Protein AF-A0A843J8D6-F1 (afdb_monomer_lite)

Sequence (89 aa):
MVAKLKNYGKPVLAITGTKDLSADYKELDSLQVLPNVECYAPEGVNHILREVDDENSILKVRKQYARLSKNPIHKGTEEKMHEWLSQFN

Foldseek 3Di:
DQVVVLVVPAAEEAEAECLAPPDHLCVVVVNVVRPRYDYDYHYQAYRVQFHPPDDRDPVCVVVSCVVRVPPDHDPVVVVVVVVVVVVVD

pLDDT: mean 88.84, std 7.21, range [64.88, 97.38]

Radius of gyration: 14.33 Å; chains: 1; bounding box: 32×27×36 Å

Secondary structure (DSSP, 8-state):
-HHHHHHH-S-EEEE--TT-SSS-GGGGGGGTTSTTEEEE--TTB-TTS-B--S---GGGHHHHHHHHTTSPPPHHHHHHHHHHHHTT-

Structure (mmCIF, N/CA/C/O backbone):
data_AF-A0A843J8D6-F1
#
_entry.id   AF-A0A843J8D6-F1
#
loop_
_atom_site.group_PDB
_atom_site.id
_atom_site.type_symbol
_atom_site.label_atom_id
_atom_site.label_alt_id
_atom_site.label_comp_id
_atom_site.label_asym_id
_atom_site.label_entity_id
_atom_site.label_seq_id
_atom_site.pdbx_PDB_ins_code
_atom_site.Cartn_x
_atom_site.Cartn_y
_atom_site.Cartn_z
_atom_site.occupancy
_atom_site.B_iso_or_equiv
_atom_site.auth_seq_id
_atom_site.auth_comp_id
_atom_site.auth_asym_id
_atom_site.auth_at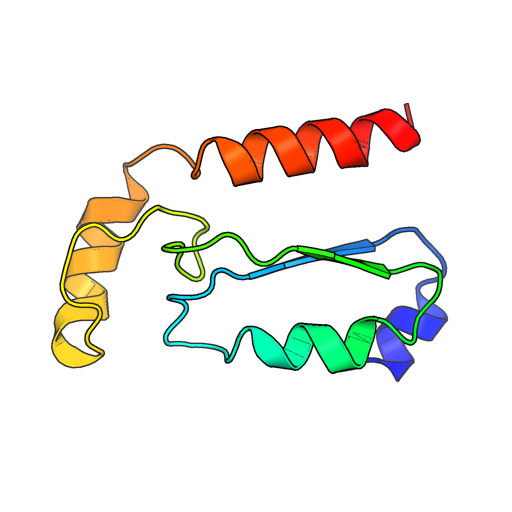om_id
_atom_site.pdbx_PDB_model_num
ATOM 1 N N . MET A 1 1 ? -1.250 -13.594 10.040 1.00 74.62 1 MET A N 1
ATOM 2 C CA . MET A 1 1 ? -1.306 -12.114 10.035 1.00 74.62 1 MET A CA 1
ATOM 3 C C . MET A 1 1 ? -2.618 -11.606 10.631 1.00 74.62 1 MET A C 1
ATOM 5 O O . MET A 1 1 ? -2.576 -10.958 11.669 1.00 74.62 1 MET A O 1
ATOM 9 N N . VAL A 1 2 ? -3.764 -11.991 10.056 1.00 80.31 2 VAL A N 1
ATOM 10 C CA . VAL A 1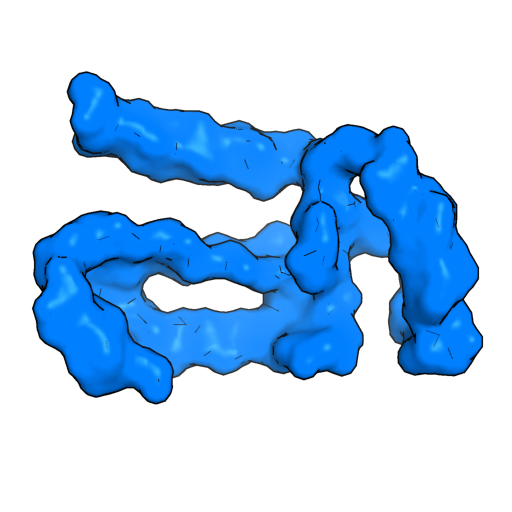 2 ? -5.129 -11.590 10.464 1.00 80.31 2 VAL A CA 1
ATOM 11 C C . VAL A 1 2 ? -5.365 -11.613 11.981 1.00 80.31 2 VAL A C 1
ATOM 13 O O . VAL A 1 2 ? -5.760 -10.606 12.555 1.00 80.31 2 VAL A O 1
ATOM 16 N N . ALA A 1 3 ? -5.046 -12.718 12.667 1.00 80.38 3 ALA A N 1
ATOM 17 C CA . ALA A 1 3 ? -5.249 -12.830 14.118 1.00 80.38 3 ALA A CA 1
ATOM 18 C C . ALA A 1 3 ? -4.455 -11.796 14.946 1.00 80.38 3 ALA A C 1
ATOM 20 O O . ALA A 1 3 ? -4.944 -11.323 15.967 1.00 80.38 3 ALA A O 1
ATOM 21 N N . LYS A 1 4 ? -3.248 -11.411 14.503 1.00 82.75 4 LYS A N 1
ATOM 22 C CA . LYS A 1 4 ? -2.438 -10.384 15.183 1.00 82.75 4 LYS A CA 1
ATOM 23 C C . LYS A 1 4 ? -3.029 -8.988 14.981 1.00 82.75 4 LYS A C 1
ATOM 25 O O . LYS A 1 4 ? -3.104 -8.225 15.935 1.00 82.75 4 LYS A O 1
ATOM 30 N N . LEU A 1 5 ? -3.485 -8.683 13.764 1.00 85.12 5 LEU A N 1
ATOM 31 C CA . LEU A 1 5 ? -4.121 -7.402 13.435 1.00 85.12 5 LEU A CA 1
ATOM 32 C C . LEU A 1 5 ? -5.476 -7.236 14.130 1.00 85.12 5 LEU A C 1
ATOM 34 O O . LEU A 1 5 ? -5.784 -6.151 14.614 1.00 85.12 5 LEU A O 1
ATOM 38 N N . LYS A 1 6 ? -6.235 -8.328 14.278 1.00 82.62 6 LYS A N 1
ATOM 39 C CA . LYS A 1 6 ? -7.482 -8.348 15.053 1.00 82.62 6 LYS A CA 1
ATOM 40 C C . LYS A 1 6 ? -7.266 -7.924 16.511 1.00 82.62 6 LYS A C 1
ATOM 42 O O . LYS A 1 6 ? -8.086 -7.202 17.062 1.00 82.62 6 LYS A O 1
ATOM 47 N N . ASN A 1 7 ? -6.147 -8.330 17.114 1.00 87.50 7 ASN A N 1
ATOM 48 C CA . ASN A 1 7 ? -5.803 -7.974 18.494 1.00 87.50 7 ASN A CA 1
ATOM 49 C C . ASN A 1 7 ? -5.168 -6.580 18.631 1.00 87.50 7 ASN A C 1
ATOM 51 O O . ASN A 1 7 ? -5.071 -6.073 19.744 1.00 87.50 7 ASN A O 1
ATOM 55 N N . TYR A 1 8 ? -4.712 -5.964 17.534 1.00 90.06 8 TYR A N 1
ATOM 56 C CA . TYR A 1 8 ? -4.110 -4.628 17.566 1.00 90.06 8 TYR A CA 1
ATOM 57 C C . TYR A 1 8 ? -5.149 -3.537 17.855 1.00 90.06 8 TYR A C 1
ATOM 59 O O . TYR A 1 8 ? -4.843 -2.564 18.541 1.00 90.06 8 TYR A O 1
ATOM 67 N N . GLY A 1 9 ? -6.378 -3.705 17.352 1.00 83.50 9 GLY A N 1
ATOM 68 C CA . GLY A 1 9 ? -7.549 -2.890 17.698 1.00 83.50 9 GLY A CA 1
ATOM 69 C C . GLY A 1 9 ? -7.527 -1.428 17.233 1.00 83.50 9 GLY A C 1
ATOM 70 O O . GLY A 1 9 ? -8.551 -0.758 17.322 1.00 83.50 9 GLY A O 1
ATOM 71 N N . LYS A 1 10 ? -6.398 -0.923 16.726 1.00 91.81 10 LYS A N 1
ATOM 72 C CA . LYS A 1 10 ? -6.273 0.422 16.151 1.00 91.81 10 LYS A CA 1
ATOM 73 C C . LYS A 1 10 ? -6.438 0.391 14.627 1.00 91.81 10 LYS A C 1
ATOM 75 O O . LYS A 1 10 ? -6.239 -0.674 14.033 1.00 91.81 10 LYS A O 1
ATOM 80 N N . PRO A 1 11 ? -6.766 1.533 14.001 1.00 94.56 11 PRO A N 1
ATOM 81 C CA . PRO A 1 11 ? -6.786 1.662 12.549 1.00 94.56 11 PRO A CA 1
ATOM 82 C C . PRO A 1 11 ? -5.446 1.263 11.921 1.00 94.56 11 PRO A C 1
ATOM 84 O O . PRO A 1 11 ? -4.380 1.607 12.437 1.00 94.56 11 PRO A O 1
ATOM 87 N N . VAL A 1 12 ? -5.504 0.542 10.804 1.00 94.81 12 VAL A N 1
ATOM 88 C CA . VAL A 1 12 ? -4.345 0.098 10.024 1.00 94.81 12 VAL A CA 1
ATOM 89 C C . VAL A 1 12 ? -4.592 0.399 8.553 1.00 94.81 12 VAL A C 1
ATOM 91 O O . VAL A 1 12 ? -5.617 0.004 8.009 1.00 94.81 12 VAL A O 1
ATOM 94 N N . LEU A 1 13 ? -3.619 1.028 7.900 1.00 95.44 13 LEU A N 1
ATOM 95 C CA . LEU A 1 13 ? -3.545 1.107 6.446 1.00 95.44 13 LEU A CA 1
ATOM 96 C C . LEU A 1 13 ? -2.538 0.065 5.946 1.00 95.44 13 LEU A C 1
ATOM 98 O O . LEU A 1 13 ? -1.346 0.152 6.243 1.00 95.44 13 LEU A O 1
ATOM 102 N N . ALA A 1 14 ? -3.017 -0.936 5.214 1.00 94.75 14 ALA A N 1
ATOM 103 C CA . ALA A 1 14 ? -2.200 -1.964 4.586 1.00 94.75 14 ALA A CA 1
ATOM 104 C C . ALA A 1 14 ? -1.964 -1.609 3.111 1.00 94.75 14 ALA A C 1
ATOM 106 O O . ALA A 1 14 ? -2.913 -1.493 2.336 1.00 94.75 14 ALA A O 1
ATOM 107 N N . ILE A 1 15 ? -0.696 -1.438 2.724 1.00 94.62 15 ILE A N 1
ATOM 108 C CA . ILE A 1 15 ? -0.306 -0.991 1.382 1.00 94.62 15 ILE A CA 1
ATOM 109 C C . ILE A 1 15 ? 0.703 -1.962 0.776 1.00 94.62 15 ILE A C 1
ATOM 111 O O . ILE A 1 15 ? 1.697 -2.301 1.415 1.00 94.62 15 ILE A O 1
ATOM 115 N N . THR A 1 16 ? 0.490 -2.344 -0.478 1.00 94.00 16 THR A N 1
ATOM 116 C CA . THR A 1 16 ? 1.536 -2.891 -1.356 1.00 94.00 16 THR A CA 1
ATOM 117 C C . THR A 1 16 ? 1.204 -2.568 -2.807 1.00 94.00 16 THR A C 1
ATOM 119 O O . THR A 1 16 ? 0.048 -2.325 -3.112 1.00 94.00 16 THR A O 1
ATOM 122 N N . GLY A 1 17 ? 2.173 -2.531 -3.715 1.00 93.94 17 GLY A N 1
ATOM 123 C CA . GLY A 1 17 ? 1.906 -2.198 -5.116 1.00 93.94 17 GLY A CA 1
ATOM 124 C C . GLY A 1 17 ? 1.647 -3.420 -6.005 1.00 93.94 17 GLY A C 1
ATOM 125 O O . GLY A 1 17 ? 2.114 -4.522 -5.722 1.00 93.94 17 GLY A O 1
ATOM 126 N N . THR A 1 18 ? 0.942 -3.237 -7.127 1.00 94.31 18 THR A N 1
ATOM 127 C CA . THR A 1 18 ? 0.606 -4.352 -8.045 1.00 94.31 18 THR A CA 1
ATOM 128 C C . THR A 1 18 ? 1.806 -4.927 -8.807 1.00 94.31 18 THR A C 1
ATOM 130 O O . THR A 1 18 ? 1.706 -5.972 -9.451 1.00 94.31 18 THR A O 1
ATOM 133 N N . LYS A 1 19 ? 2.954 -4.245 -8.750 1.00 92.00 19 LYS A N 1
ATOM 134 C CA . LYS A 1 19 ? 4.247 -4.674 -9.294 1.00 92.00 19 LYS A CA 1
ATOM 135 C C . LYS A 1 19 ? 5.222 -5.040 -8.171 1.00 92.00 19 LYS A C 1
ATOM 137 O O . LYS A 1 19 ? 6.437 -5.027 -8.371 1.00 92.00 19 LYS A O 1
ATOM 142 N N . ASP A 1 20 ? 4.736 -5.377 -6.984 1.00 88.62 20 ASP A N 1
ATOM 143 C CA . ASP A 1 20 ? 5.584 -6.015 -5.991 1.00 88.62 20 ASP A CA 1
ATOM 144 C C . ASP A 1 20 ? 5.932 -7.449 -6.432 1.00 88.62 20 ASP A C 1
ATOM 146 O O . ASP A 1 20 ? 5.064 -8.279 -6.673 1.00 88.62 20 ASP A O 1
ATOM 150 N N . LEU A 1 21 ? 7.227 -7.734 -6.586 1.00 85.69 21 LEU A N 1
ATOM 151 C CA . LEU A 1 21 ? 7.723 -9.079 -6.899 1.00 85.69 21 LEU A CA 1
ATOM 152 C C . LEU A 1 21 ? 7.933 -9.933 -5.644 1.00 85.69 21 LEU A C 1
ATOM 154 O O . LEU A 1 21 ? 8.140 -11.139 -5.758 1.00 85.69 21 LEU A O 1
ATOM 158 N N . SER A 1 22 ? 7.930 -9.312 -4.464 1.00 85.00 22 SER A N 1
ATOM 159 C CA . SER A 1 22 ? 8.161 -9.977 -3.181 1.00 85.00 22 SER A CA 1
ATOM 160 C C . SER A 1 22 ? 6.866 -10.475 -2.540 1.00 85.00 22 SER A C 1
ATOM 162 O O . SER A 1 22 ? 6.913 -11.399 -1.730 1.00 85.00 22 SER A O 1
ATOM 164 N N . ALA A 1 23 ? 5.726 -9.873 -2.882 1.00 84.88 23 ALA A N 1
ATOM 165 C CA . A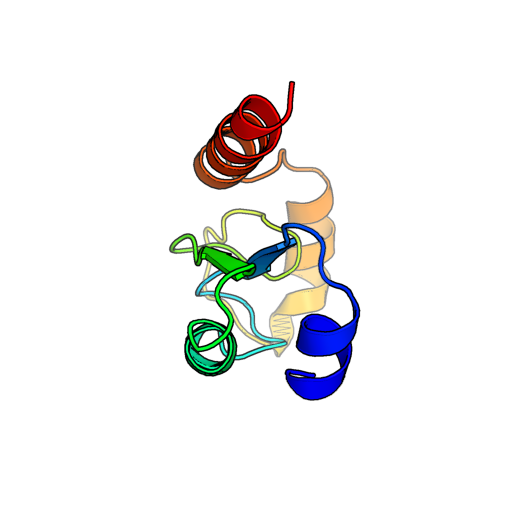LA A 1 23 ? 4.416 -10.218 -2.345 1.00 84.88 23 ALA A CA 1
ATOM 166 C C . ALA A 1 23 ? 3.334 -10.089 -3.424 1.00 84.88 23 ALA A C 1
ATOM 168 O O . ALA A 1 23 ? 3.357 -9.150 -4.216 1.00 84.88 23 ALA A O 1
ATOM 169 N N . ASP A 1 24 ? 2.369 -11.011 -3.434 1.00 90.75 24 ASP A N 1
ATOM 170 C CA . ASP A 1 24 ? 1.163 -10.861 -4.252 1.00 90.75 24 ASP A CA 1
ATOM 171 C C . ASP A 1 24 ? 0.233 -9.842 -3.582 1.00 90.75 24 ASP A C 1
ATOM 173 O O . ASP A 1 24 ? -0.198 -10.030 -2.443 1.00 90.75 24 ASP A O 1
ATOM 177 N N . TYR A 1 25 ? -0.081 -8.753 -4.285 1.00 91.44 25 TYR A N 1
ATOM 178 C CA . TYR A 1 25 ? -0.950 -7.697 -3.766 1.00 91.44 25 TYR A CA 1
ATOM 179 C C . TYR A 1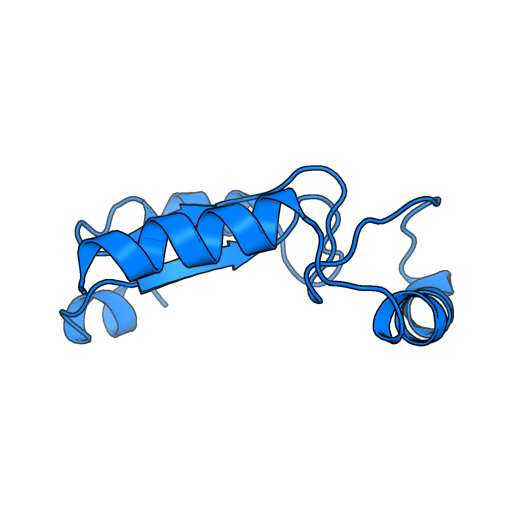 25 ? -2.361 -8.195 -3.426 1.00 91.44 25 TYR A C 1
ATOM 181 O O . TYR A 1 25 ? -3.019 -7.608 -2.567 1.00 91.44 25 TYR A O 1
ATOM 189 N N . LYS A 1 26 ? -2.810 -9.298 -4.040 1.00 92.12 26 LYS A N 1
ATOM 190 C CA . LYS A 1 26 ? -4.103 -9.934 -3.745 1.00 92.12 26 LYS A CA 1
ATOM 191 C C . LYS A 1 26 ? -4.188 -10.487 -2.327 1.00 92.12 26 LYS A C 1
ATOM 193 O O . LYS A 1 26 ? -5.281 -10.650 -1.799 1.00 92.12 26 LYS A O 1
ATOM 198 N N . GLU A 1 27 ? -3.057 -10.711 -1.659 1.00 90.12 27 GLU A N 1
ATOM 199 C CA . GLU A 1 27 ? -3.050 -11.103 -0.246 1.00 90.12 27 GLU A CA 1
ATOM 200 C C . GLU A 1 27 ? -3.686 -10.034 0.660 1.00 90.12 27 GLU A C 1
ATOM 202 O O . GLU A 1 27 ? -4.156 -10.360 1.754 1.00 90.12 27 GLU A O 1
ATOM 207 N N . LEU A 1 28 ? -3.778 -8.774 0.207 1.00 91.00 28 LEU A N 1
ATOM 208 C CA . LEU A 1 28 ? -4.539 -7.733 0.902 1.00 91.00 28 LEU A CA 1
ATOM 209 C C . LEU A 1 28 ? -6.037 -8.059 1.007 1.00 91.00 28 LEU A C 1
ATOM 211 O O . LEU A 1 28 ? -6.663 -7.672 1.993 1.00 91.00 28 LEU A O 1
ATOM 215 N N . ASP A 1 29 ? -6.613 -8.824 0.076 1.00 88.94 29 ASP A N 1
ATOM 216 C CA . ASP A 1 29 ? -8.033 -9.203 0.119 1.00 88.94 29 ASP A CA 1
ATOM 217 C C . ASP A 1 29 ? -8.355 -10.020 1.378 1.00 88.94 29 ASP A C 1
ATOM 219 O O . ASP A 1 29 ? -9.423 -9.879 1.975 1.00 88.94 29 ASP A O 1
ATOM 223 N N . SER A 1 30 ? -7.385 -10.804 1.863 1.00 90.56 30 SER A N 1
ATOM 224 C CA . SER A 1 30 ? -7.515 -11.562 3.112 1.00 90.56 30 SER A CA 1
ATOM 225 C C . SER A 1 30 ? -7.652 -10.675 4.355 1.00 90.56 30 SER A C 1
ATOM 227 O O . SER A 1 30 ? -8.111 -11.141 5.401 1.00 90.56 30 SER A O 1
ATOM 229 N N . LEU A 1 31 ? -7.247 -9.404 4.265 1.00 91.12 31 LEU A N 1
ATOM 230 C CA . LEU A 1 31 ? -7.291 -8.441 5.362 1.00 91.12 31 LEU A CA 1
ATOM 231 C C . LEU A 1 31 ? -8.582 -7.619 5.373 1.00 91.12 31 LEU A C 1
ATOM 233 O O . LEU A 1 31 ? -8.932 -7.101 6.431 1.00 91.12 31 LEU A O 1
ATOM 237 N N . GLN A 1 32 ? -9.323 -7.557 4.260 1.00 88.12 32 GLN A N 1
ATOM 238 C CA . GLN A 1 32 ? -10.579 -6.795 4.154 1.00 88.12 32 GLN A CA 1
ATOM 239 C C . GLN A 1 32 ? -11.670 -7.286 5.118 1.00 88.12 32 GLN A C 1
ATOM 241 O O . GLN A 1 32 ? -12.601 -6.556 5.443 1.00 88.12 32 GLN A O 1
ATOM 246 N N . VAL A 1 33 ? -11.548 -8.517 5.625 1.00 89.31 33 VAL A N 1
ATOM 247 C CA . VAL A 1 33 ? -12.445 -9.069 6.654 1.00 89.31 33 VAL A CA 1
ATOM 248 C C . VAL A 1 33 ? -12.301 -8.379 8.018 1.00 89.31 33 VAL A C 1
ATOM 250 O O . VAL A 1 33 ? -13.102 -8.629 8.921 1.00 89.31 33 VAL A O 1
ATOM 253 N N . LEU A 1 34 ? -11.257 -7.567 8.214 1.00 91.62 34 LEU A N 1
ATOM 254 C CA . LEU A 1 34 ? -10.986 -6.866 9.464 1.00 91.62 34 LEU A CA 1
ATOM 255 C C . LEU A 1 34 ? -11.520 -5.426 9.397 1.00 91.62 34 LEU A C 1
ATOM 257 O O . LEU A 1 34 ? -11.068 -4.652 8.560 1.00 91.62 34 LEU A O 1
ATOM 261 N N . PRO A 1 35 ? -12.412 -5.015 10.317 1.00 90.81 35 PRO A N 1
ATOM 262 C CA . PRO A 1 35 ? -13.073 -3.709 10.243 1.00 90.81 35 PRO A CA 1
ATOM 263 C C . PRO A 1 35 ? -12.139 -2.525 10.524 1.00 90.81 35 PRO A C 1
ATOM 265 O O . PRO A 1 35 ? -12.480 -1.389 10.222 1.00 90.81 35 PRO A O 1
ATOM 268 N N . ASN A 1 36 ? -10.978 -2.770 11.137 1.00 91.75 36 ASN A N 1
ATOM 269 C CA . ASN A 1 36 ? -9.974 -1.754 11.450 1.00 91.75 36 ASN A CA 1
ATOM 270 C C . ASN A 1 36 ? -8.842 -1.689 10.414 1.00 91.75 36 ASN A C 1
ATOM 272 O O . ASN A 1 36 ? -7.832 -1.040 10.683 1.00 91.75 36 ASN A O 1
ATOM 276 N N . VAL A 1 37 ? -8.966 -2.392 9.283 1.00 94.88 37 VAL A N 1
ATOM 277 C CA . VAL A 1 37 ? -7.939 -2.436 8.240 1.00 94.88 37 VAL A CA 1
ATOM 278 C C . VAL A 1 37 ? -8.491 -1.880 6.936 1.00 94.88 37 VAL A C 1
ATOM 280 O O . VAL A 1 37 ? -9.462 -2.391 6.390 1.00 94.88 37 VAL A O 1
ATOM 283 N N . GLU A 1 38 ? -7.816 -0.869 6.407 1.00 95.19 38 GLU A N 1
ATOM 284 C CA . GLU A 1 38 ? -8.016 -0.377 5.052 1.00 95.19 38 GLU A CA 1
ATOM 285 C C . GLU A 1 38 ? -6.899 -0.910 4.152 1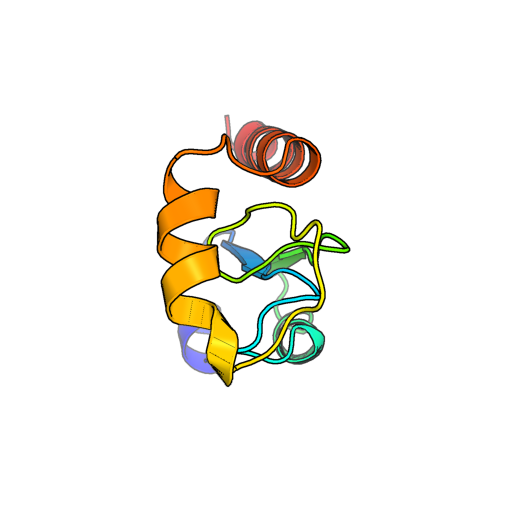.00 95.19 38 GLU A C 1
ATOM 287 O O . GLU A 1 38 ? -5.728 -0.889 4.531 1.00 95.19 38 GLU A O 1
ATOM 292 N N . CYS A 1 39 ? -7.250 -1.415 2.970 1.00 95.44 39 CYS A N 1
ATOM 293 C CA . CYS A 1 39 ? -6.297 -1.988 2.020 1.00 95.44 39 CYS A CA 1
ATOM 294 C C . CYS A 1 39 ? -6.157 -1.084 0.796 1.00 95.44 39 CYS A C 1
ATOM 296 O O . CYS A 1 39 ? -7.159 -0.638 0.239 1.00 95.44 39 CYS A O 1
ATOM 298 N N . TYR A 1 40 ? -4.926 -0.851 0.344 1.00 95.56 40 TYR A N 1
ATOM 299 C CA . TYR A 1 40 ? -4.648 -0.035 -0.834 1.00 95.56 40 TYR A CA 1
ATOM 300 C C . TYR A 1 40 ? -3.547 -0.660 -1.695 1.00 95.56 40 TYR A C 1
ATOM 302 O O . TYR A 1 40 ? -2.444 -0.921 -1.214 1.00 95.56 40 TYR A O 1
ATOM 310 N N . ALA A 1 41 ? -3.851 -0.877 -2.978 1.00 95.81 41 ALA A N 1
ATOM 311 C CA . ALA A 1 41 ? -2.924 -1.455 -3.944 1.00 95.81 41 ALA A CA 1
ATOM 312 C C . ALA A 1 41 ? -2.750 -0.565 -5.185 1.00 95.81 41 ALA A C 1
ATOM 314 O O . ALA A 1 41 ? -3.493 -0.728 -6.153 1.00 95.81 41 ALA A O 1
ATOM 315 N N . PRO A 1 42 ? -1.799 0.390 -5.183 1.00 94.94 42 PRO A N 1
ATOM 316 C CA . PRO A 1 42 ? -1.577 1.259 -6.330 1.00 94.94 42 PRO A CA 1
ATOM 317 C C . PRO A 1 42 ? -1.014 0.477 -7.522 1.00 94.94 42 PRO A C 1
ATOM 319 O O . PRO A 1 42 ? -0.127 -0.376 -7.382 1.00 94.94 42 PRO A O 1
ATOM 322 N N . GLU A 1 43 ? -1.533 0.789 -8.708 1.00 94.25 43 GLU A N 1
ATOM 323 C CA . GLU A 1 43 ? -1.091 0.181 -9.958 1.00 94.25 43 GLU A CA 1
ATOM 324 C C . GLU A 1 43 ? 0.345 0.596 -10.301 1.00 94.25 43 GLU A C 1
ATOM 326 O O . GLU A 1 43 ? 0.734 1.741 -10.097 1.00 94.25 43 GLU A O 1
ATOM 331 N N . GLY A 1 44 ? 1.153 -0.336 -10.813 1.00 92.81 44 GLY A N 1
ATOM 332 C CA . GLY A 1 44 ? 2.494 -0.014 -11.306 1.00 92.81 44 GLY A CA 1
ATOM 333 C C . GLY A 1 44 ? 3.530 0.214 -10.204 1.00 92.81 44 GLY A C 1
ATOM 334 O O . GLY A 1 44 ? 4.656 0.591 -10.497 1.00 92.81 44 GLY A O 1
ATOM 335 N N . VAL A 1 45 ? 3.188 -0.028 -8.940 1.00 93.19 45 VAL A N 1
ATOM 336 C CA . VAL A 1 45 ? 4.055 0.270 -7.795 1.00 93.19 45 VAL A CA 1
ATOM 337 C C . VAL A 1 45 ? 4.730 -0.995 -7.252 1.00 93.19 45 VAL A C 1
ATOM 339 O O . VAL A 1 45 ? 4.146 -2.075 -7.279 1.00 93.19 45 VAL A O 1
ATOM 342 N N . ASN A 1 46 ? 5.963 -0.883 -6.752 1.00 90.62 46 ASN A N 1
ATOM 343 C CA . ASN A 1 46 ? 6.695 -1.985 -6.104 1.00 90.62 46 ASN A CA 1
ATOM 344 C C . ASN A 1 46 ? 6.618 -1.947 -4.558 1.00 90.62 46 ASN A C 1
ATOM 346 O O . ASN A 1 46 ? 6.028 -1.039 -3.975 1.00 90.62 46 ASN A O 1
ATOM 350 N N . HIS A 1 47 ? 7.275 -2.898 -3.875 1.00 87.19 47 HIS A N 1
ATOM 351 C CA . HIS A 1 47 ? 7.317 -2.971 -2.400 1.00 87.19 47 HIS A CA 1
ATOM 352 C C . HIS A 1 47 ? 7.883 -1.728 -1.696 1.00 87.19 47 HIS A C 1
ATOM 354 O O . HIS A 1 47 ? 7.583 -1.511 -0.527 1.00 87.19 47 HIS A O 1
ATOM 360 N N . ILE A 1 48 ? 8.707 -0.911 -2.366 1.00 89.88 48 ILE A N 1
ATOM 361 C CA . ILE A 1 48 ? 9.202 0.358 -1.803 1.00 89.88 48 ILE A CA 1
ATOM 362 C C . ILE A 1 48 ? 8.324 1.552 -2.177 1.00 89.88 48 ILE A C 1
ATOM 364 O O . ILE A 1 48 ? 8.744 2.700 -2.040 1.00 89.88 48 ILE A O 1
ATOM 368 N N . LEU A 1 49 ? 7.100 1.303 -2.643 1.00 93.00 49 LEU A N 1
ATOM 369 C CA . LEU A 1 49 ? 6.112 2.323 -2.982 1.00 93.00 49 LEU A CA 1
ATOM 370 C C . LEU A 1 49 ? 6.589 3.281 -4.085 1.00 93.00 49 LEU A C 1
ATOM 372 O O . LEU A 1 49 ? 6.261 4.466 -4.075 1.00 93.00 49 LEU A O 1
ATOM 376 N N . ARG A 1 50 ? 7.406 2.778 -5.016 1.00 93.81 50 ARG A N 1
ATOM 377 C CA . ARG A 1 50 ? 7.896 3.516 -6.186 1.00 93.81 50 ARG A CA 1
ATOM 378 C C . ARG A 1 50 ? 7.227 3.009 -7.448 1.00 93.81 50 ARG A C 1
ATOM 380 O O . ARG A 1 50 ? 6.972 1.812 -7.565 1.00 93.81 50 ARG A O 1
ATOM 387 N N . GLU A 1 51 ? 6.992 3.921 -8.379 1.00 91.81 51 GLU A N 1
ATOM 388 C CA . GLU A 1 51 ? 6.494 3.590 -9.708 1.00 91.81 51 GLU A CA 1
ATOM 389 C C . GLU A 1 51 ? 7.549 2.802 -10.491 1.00 91.81 51 GLU A C 1
ATOM 391 O O . GLU A 1 51 ? 8.741 3.128 -10.479 1.00 91.81 51 GLU A O 1
ATOM 396 N N . VAL A 1 52 ? 7.099 1.723 -11.119 1.00 88.00 52 VAL A N 1
ATOM 397 C CA . VAL A 1 52 ? 7.890 0.838 -11.963 1.00 88.00 52 VAL A CA 1
ATOM 398 C C . VAL A 1 52 ? 7.615 1.204 -13.412 1.00 88.00 52 VAL A C 1
ATOM 400 O O . VAL A 1 52 ? 6.530 0.968 -13.933 1.00 88.00 52 VAL A O 1
ATOM 403 N N . ASP A 1 53 ? 8.633 1.759 -14.055 1.00 81.81 53 ASP A N 1
ATOM 404 C CA . ASP A 1 53 ? 8.614 2.254 -15.431 1.00 81.81 53 ASP A CA 1
ATOM 405 C C . ASP A 1 53 ? 9.157 1.240 -16.455 1.00 81.81 53 ASP A C 1
ATOM 407 O O . ASP A 1 53 ? 9.247 1.539 -17.645 1.00 81.81 53 ASP A O 1
ATOM 411 N N . ASP A 1 54 ? 9.542 0.039 -16.014 1.00 77.69 54 ASP A N 1
ATOM 412 C CA . ASP A 1 54 ? 10.204 -0.970 -16.839 1.00 77.69 54 ASP A CA 1
ATOM 413 C C . ASP A 1 54 ? 9.643 -2.392 -16.671 1.00 77.69 54 ASP A C 1
ATOM 415 O O . ASP A 1 54 ? 8.732 -2.667 -15.884 1.00 77.69 54 ASP A O 1
ATOM 419 N N . GLU A 1 55 ? 10.180 -3.325 -17.467 1.00 72.06 55 GLU A N 1
ATOM 420 C CA . GLU A 1 55 ? 9.874 -4.746 -17.326 1.00 72.06 55 GLU A CA 1
ATOM 421 C C . GLU A 1 55 ? 10.324 -5.254 -15.957 1.00 72.06 55 GLU A C 1
ATOM 423 O O . GLU A 1 55 ? 11.504 -5.526 -15.700 1.00 72.06 55 GLU A O 1
ATOM 428 N N . ASN A 1 56 ? 9.336 -5.411 -15.086 1.00 70.19 56 ASN A N 1
ATOM 429 C CA . ASN A 1 56 ? 9.524 -5.872 -13.732 1.00 70.19 56 ASN A CA 1
ATOM 430 C C . ASN A 1 56 ? 9.943 -7.353 -13.723 1.00 70.19 56 ASN A C 1
ATOM 432 O O . ASN A 1 56 ? 9.130 -8.246 -13.959 1.00 70.19 56 ASN A O 1
ATOM 436 N N . SER A 1 57 ? 11.228 -7.616 -13.481 1.00 76.19 57 SER A N 1
ATOM 437 C CA . SER A 1 57 ? 11.815 -8.960 -13.512 1.00 76.19 57 SER A CA 1
ATOM 438 C C . SER A 1 57 ? 12.734 -9.190 -12.321 1.00 76.19 57 SER A C 1
ATOM 440 O O . SER A 1 57 ? 13.606 -8.367 -12.033 1.00 76.19 57 SER A O 1
ATOM 442 N N . ILE A 1 58 ? 12.612 -10.367 -11.698 1.00 72.25 58 ILE A N 1
ATOM 443 C CA . ILE A 1 58 ? 13.418 -10.812 -10.547 1.00 72.25 58 ILE A CA 1
ATOM 444 C C . ILE A 1 58 ? 14.927 -10.648 -10.807 1.00 72.25 58 ILE A C 1
ATOM 446 O O . ILE A 1 58 ? 15.668 -10.213 -9.926 1.00 72.25 58 ILE A O 1
ATOM 450 N N . LEU A 1 59 ? 15.384 -10.904 -12.038 1.00 74.12 59 LEU A N 1
ATOM 451 C CA . LEU A 1 59 ? 16.798 -10.798 -12.424 1.00 74.12 59 LEU A CA 1
ATOM 452 C C . LEU A 1 59 ? 17.338 -9.357 -12.375 1.00 74.12 59 LEU A C 1
ATOM 454 O O . LEU A 1 59 ? 18.544 -9.150 -12.232 1.00 74.12 59 LEU A O 1
ATOM 458 N N . LYS A 1 60 ? 16.461 -8.354 -12.492 1.00 76.00 60 LYS A N 1
ATOM 459 C CA . LYS A 1 60 ? 16.813 -6.926 -12.525 1.00 76.00 60 LYS A CA 1
ATOM 460 C C . LYS A 1 60 ? 16.463 -6.183 -11.230 1.00 76.00 60 LYS A C 1
ATOM 462 O O . LYS A 1 60 ? 16.906 -5.044 -11.075 1.00 76.00 60 LYS A O 1
ATOM 467 N N . VAL A 1 61 ? 15.782 -6.829 -10.273 1.00 78.81 61 VAL A N 1
ATOM 468 C CA . VAL A 1 61 ? 15.288 -6.222 -9.016 1.00 78.81 61 VAL A CA 1
ATOM 469 C C . VAL A 1 61 ? 16.351 -5.412 -8.284 1.00 78.81 61 VAL A C 1
ATOM 471 O O . VAL A 1 61 ? 16.087 -4.287 -7.881 1.00 78.81 61 VAL A O 1
ATOM 474 N N . ARG A 1 62 ? 17.582 -5.923 -8.143 1.00 79.81 62 ARG A N 1
ATOM 475 C CA . ARG A 1 62 ? 18.646 -5.189 -7.427 1.00 79.81 62 ARG A CA 1
ATOM 476 C C . ARG A 1 62 ? 19.011 -3.862 -8.097 1.00 79.81 62 ARG A C 1
ATOM 478 O O . ARG A 1 62 ? 19.205 -2.863 -7.410 1.00 79.81 62 ARG A O 1
ATOM 485 N N . LYS A 1 63 ? 19.115 -3.848 -9.430 1.00 81.69 63 LYS A N 1
ATOM 486 C CA . LYS A 1 63 ? 19.440 -2.632 -10.195 1.00 81.69 63 LYS A CA 1
ATOM 487 C C . LYS A 1 63 ? 18.274 -1.648 -10.164 1.00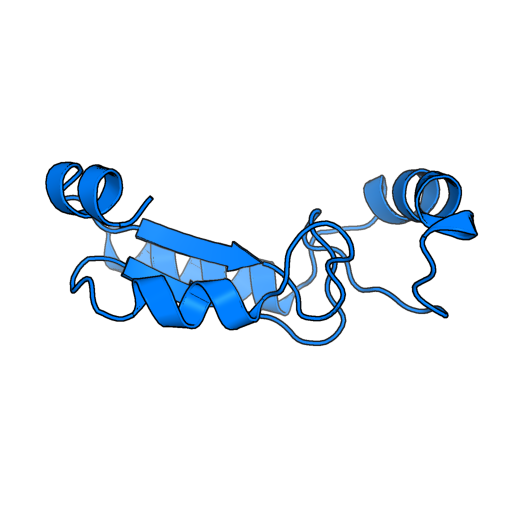 81.69 63 LYS A C 1
ATOM 489 O O . LYS A 1 63 ? 18.488 -0.461 -9.942 1.00 81.69 63 LYS A O 1
ATOM 494 N N . GLN A 1 64 ? 17.060 -2.162 -10.336 1.00 79.81 64 GLN A N 1
ATOM 495 C CA . GLN A 1 64 ? 15.829 -1.384 -10.276 1.00 79.81 64 GLN A CA 1
ATOM 496 C C . GLN A 1 64 ? 15.656 -0.737 -8.893 1.00 79.81 64 GLN A C 1
ATOM 498 O O . GLN A 1 64 ? 15.469 0.470 -8.807 1.00 79.81 64 GLN A O 1
ATOM 503 N N . TYR A 1 65 ? 15.846 -1.493 -7.809 1.00 81.81 65 TYR A N 1
ATOM 504 C CA . TYR A 1 65 ? 15.808 -0.986 -6.436 1.00 81.81 65 TYR A CA 1
ATOM 505 C C . TYR A 1 65 ? 16.825 0.138 -6.205 1.00 81.81 65 TYR A C 1
ATOM 507 O O . TYR A 1 65 ? 16.473 1.192 -5.686 1.00 81.81 65 TYR A O 1
ATOM 515 N N . ALA A 1 66 ? 18.083 -0.053 -6.619 1.00 83.19 66 ALA A N 1
ATOM 516 C CA . ALA A 1 66 ? 19.130 0.955 -6.445 1.00 83.19 66 ALA A CA 1
ATOM 517 C C . ALA A 1 66 ? 18.852 2.258 -7.220 1.00 83.19 66 ALA A C 1
ATOM 519 O O . ALA A 1 66 ? 19.268 3.333 -6.785 1.00 83.19 66 ALA A O 1
ATOM 520 N N . ARG A 1 67 ? 18.160 2.161 -8.363 1.00 87.75 67 ARG A N 1
ATOM 521 C CA . ARG A 1 67 ? 17.708 3.310 -9.156 1.00 87.75 67 ARG A CA 1
ATOM 522 C C . ARG A 1 67 ? 16.507 3.993 -8.499 1.00 87.75 67 ARG A C 1
ATOM 524 O O . ARG A 1 67 ? 16.561 5.188 -8.236 1.00 87.75 67 ARG A O 1
ATOM 531 N N . LEU A 1 68 ? 15.446 3.232 -8.223 1.00 86.06 68 LEU A N 1
ATOM 532 C CA . LEU A 1 68 ? 14.152 3.747 -7.770 1.00 86.06 68 LEU A CA 1
ATOM 533 C C . LEU A 1 68 ? 14.156 4.217 -6.312 1.00 86.06 68 LEU A C 1
ATOM 535 O O . LEU A 1 68 ? 13.359 5.079 -5.961 1.00 86.06 68 LEU A O 1
ATOM 539 N N . SER A 1 69 ? 15.053 3.718 -5.458 1.00 86.69 69 SER A N 1
ATOM 540 C CA . SER A 1 69 ? 15.142 4.161 -4.056 1.00 86.69 69 SER A CA 1
ATOM 541 C C . SER A 1 69 ? 15.451 5.654 -3.904 1.00 86.69 69 SER A C 1
ATOM 543 O O . SER A 1 69 ? 15.138 6.240 -2.871 1.00 86.69 69 SER A O 1
ATOM 545 N N . LYS A 1 70 ? 16.032 6.275 -4.938 1.00 88.94 70 LYS A N 1
ATOM 546 C CA . LYS A 1 70 ? 16.317 7.715 -4.997 1.00 88.94 70 LYS A CA 1
ATOM 547 C C . LYS A 1 70 ? 15.135 8.549 -5.489 1.00 88.94 70 LYS A C 1
ATOM 549 O O . LYS A 1 70 ? 15.170 9.769 -5.366 1.00 88.94 70 LYS A O 1
ATOM 554 N N . ASN A 1 71 ? 14.115 7.908 -6.050 1.00 89.62 71 ASN A N 1
ATOM 555 C CA . ASN A 1 71 ? 12.927 8.586 -6.547 1.00 89.62 71 ASN A CA 1
ATOM 556 C C . ASN A 1 71 ? 11.970 8.901 -5.384 1.00 89.62 71 ASN A C 1
ATOM 558 O O . ASN A 1 71 ? 12.046 8.258 -4.327 1.00 89.62 71 ASN A O 1
ATOM 562 N N . PRO A 1 72 ? 11.064 9.876 -5.553 1.00 91.81 72 PRO A N 1
ATOM 563 C CA . PRO A 1 72 ? 9.987 10.110 -4.595 1.00 91.81 72 PRO A CA 1
ATOM 564 C C . PRO A 1 72 ? 9.046 8.902 -4.504 1.00 91.81 72 PRO A C 1
ATOM 566 O O . PRO A 1 72 ? 8.989 8.077 -5.418 1.00 91.81 72 PRO A O 1
ATOM 569 N N . ILE A 1 73 ? 8.307 8.803 -3.394 1.00 93.38 73 ILE A N 1
ATOM 570 C CA . ILE A 1 73 ? 7.180 7.866 -3.271 1.00 93.38 73 ILE A CA 1
ATOM 571 C C . ILE A 1 73 ? 6.196 8.143 -4.418 1.00 93.38 73 ILE A C 1
ATOM 573 O O . ILE A 1 73 ? 6.044 9.283 -4.852 1.00 93.38 73 ILE A O 1
ATOM 577 N N . HIS A 1 74 ? 5.545 7.098 -4.928 1.00 95.25 74 HIS A N 1
ATOM 578 C CA . HIS A 1 74 ? 4.478 7.254 -5.909 1.00 95.25 74 HIS A CA 1
ATOM 579 C C . HIS A 1 74 ? 3.403 8.206 -5.364 1.00 95.25 74 HIS A C 1
ATOM 581 O O . HIS A 1 74 ? 2.837 7.966 -4.295 1.00 95.25 74 HIS A O 1
ATOM 587 N N . LYS A 1 75 ? 3.123 9.277 -6.112 1.00 95.06 75 LYS A N 1
ATOM 588 C CA . LYS A 1 75 ? 2.300 10.402 -5.655 1.00 95.06 75 LYS A CA 1
ATOM 589 C C . LYS A 1 75 ? 0.926 9.967 -5.141 1.00 95.06 75 LYS A C 1
ATOM 591 O O . LYS A 1 75 ? 0.539 10.370 -4.052 1.00 95.06 75 LYS A O 1
ATOM 596 N N . GLY A 1 76 ? 0.229 9.083 -5.859 1.00 95.31 76 GLY A N 1
ATOM 597 C CA . GLY A 1 76 ? -1.083 8.593 -5.415 1.00 95.31 76 GLY A CA 1
ATOM 598 C C . GLY A 1 76 ? -1.021 7.806 -4.099 1.00 95.31 76 GLY A C 1
ATOM 599 O O . GLY A 1 76 ? -1.951 7.838 -3.300 1.00 95.31 76 GLY A O 1
ATOM 600 N N . THR A 1 77 ? 0.106 7.145 -3.828 1.00 95.69 77 THR A N 1
ATOM 601 C CA . THR A 1 77 ? 0.320 6.441 -2.559 1.00 95.69 77 THR A CA 1
ATOM 602 C C . THR A 1 77 ? 0.561 7.421 -1.416 1.00 95.69 77 THR A C 1
ATOM 604 O O . THR A 1 77 ? 0.038 7.224 -0.323 1.00 95.69 77 THR A O 1
ATOM 607 N N . GLU A 1 78 ? 1.342 8.474 -1.657 1.00 96.19 78 GLU A N 1
ATOM 608 C CA . GLU A 1 78 ? 1.567 9.554 -0.689 1.00 96.19 78 GLU A CA 1
ATOM 609 C C . GLU A 1 78 ? 0.259 10.286 -0.358 1.00 96.19 78 GLU A C 1
ATOM 611 O O . GLU A 1 78 ? -0.084 10.437 0.815 1.00 96.19 78 GLU A O 1
ATOM 616 N N . GLU A 1 79 ? -0.523 10.650 -1.376 1.00 97.06 79 GLU A N 1
ATOM 617 C CA . GLU A 1 79 ? -1.851 11.250 -1.211 1.00 97.06 79 GLU A CA 1
ATOM 618 C C . GLU A 1 79 ? -2.769 10.353 -0.375 1.00 97.06 79 GLU A C 1
ATOM 620 O O . GLU A 1 79 ? -3.399 10.834 0.568 1.00 97.06 79 GLU A O 1
ATOM 625 N N . LYS A 1 80 ? -2.773 9.038 -0.635 1.00 97.19 80 LYS A N 1
ATOM 626 C CA . LYS A 1 80 ? -3.577 8.095 0.146 1.00 97.19 80 LYS A CA 1
ATOM 627 C C . LYS A 1 80 ? -3.152 8.019 1.613 1.00 97.19 80 LYS A C 1
ATOM 629 O O . LYS A 1 80 ? -4.006 7.927 2.494 1.00 97.19 80 LYS A O 1
ATOM 634 N N . MET A 1 81 ? -1.850 8.069 1.898 1.00 96.12 81 MET A N 1
ATOM 635 C CA . MET A 1 81 ? -1.355 8.112 3.278 1.00 96.12 81 MET A CA 1
ATOM 636 C C . MET A 1 81 ? -1.817 9.383 3.998 1.00 96.12 81 MET A C 1
ATOM 638 O O . MET A 1 81 ? -2.251 9.304 5.146 1.00 96.12 81 MET A O 1
ATOM 642 N N . HIS A 1 82 ? -1.761 10.539 3.332 1.00 96.81 82 HIS A N 1
ATOM 643 C CA . HIS A 1 82 ? -2.248 11.798 3.897 1.00 96.81 82 HIS A CA 1
ATOM 644 C C . HIS A 1 82 ? -3.757 11.785 4.142 1.00 96.81 82 HIS A C 1
ATOM 646 O O . HIS A 1 82 ? -4.198 12.170 5.225 1.00 96.81 82 HIS A O 1
ATOM 652 N N . GLU A 1 83 ? -4.536 11.310 3.170 1.00 97.12 83 GLU A N 1
ATOM 653 C CA . GLU A 1 83 ? -5.984 11.138 3.294 1.00 97.12 83 GLU A CA 1
ATOM 654 C C . GLU A 1 83 ? -6.321 10.254 4.499 1.00 97.12 83 GLU A C 1
ATOM 656 O O . GLU A 1 83 ? -7.114 10.646 5.353 1.00 97.12 83 GLU A O 1
ATOM 661 N N . TRP A 1 84 ? -5.668 9.099 4.621 1.00 97.38 84 TRP A N 1
ATOM 662 C CA . TRP A 1 84 ? -5.898 8.175 5.725 1.00 97.38 84 TRP A CA 1
ATOM 663 C C . TRP A 1 84 ? -5.530 8.776 7.085 1.00 97.38 84 TRP A C 1
ATOM 665 O O . TRP A 1 84 ? -6.324 8.717 8.020 1.00 97.38 84 TRP A O 1
ATOM 675 N N . LEU A 1 85 ? -4.358 9.413 7.201 1.00 96.19 85 LEU A N 1
ATOM 676 C CA . LEU A 1 85 ? -3.926 10.061 8.445 1.00 96.19 85 LEU A CA 1
ATOM 677 C C . LEU A 1 85 ? -4.865 11.198 8.865 1.00 96.19 85 LEU A C 1
ATOM 679 O O . LEU A 1 85 ? -5.087 11.395 10.058 1.00 96.19 85 LEU A O 1
ATOM 683 N N . SER A 1 86 ? -5.444 11.923 7.903 1.00 96.38 86 SER A N 1
ATOM 684 C CA . SER A 1 86 ? -6.368 13.026 8.187 1.00 96.38 86 SER A CA 1
ATOM 685 C C . SER A 1 86 ? -7.661 12.586 8.883 1.00 96.38 86 SER A C 1
ATOM 687 O O . SER A 1 86 ? -8.292 13.407 9.540 1.00 96.38 86 SER A O 1
ATOM 689 N N . GLN A 1 87 ? -8.025 11.299 8.814 1.00 94.69 87 GLN A N 1
ATOM 690 C CA . GLN A 1 87 ? -9.195 10.745 9.508 1.00 94.69 87 GLN A CA 1
ATOM 691 C C . GLN A 1 87 ? -9.010 10.666 11.036 1.00 94.69 87 GLN A C 1
ATOM 693 O O . GLN A 1 87 ? -9.979 10.425 11.756 1.00 94.69 87 GLN A O 1
ATOM 698 N N . PHE A 1 88 ? -7.778 10.839 11.531 1.00 90.69 88 PHE A N 1
ATOM 699 C CA . PHE A 1 88 ? -7.411 10.685 12.945 1.00 90.69 88 PHE A CA 1
ATOM 700 C C . PHE A 1 88 ? -6.773 11.937 13.561 1.00 90.69 88 PHE A C 1
ATOM 702 O O . PHE A 1 88 ? -6.326 11.873 14.709 1.00 90.69 88 PHE A O 1
ATOM 709 N N . ASN A 1 89 ? -6.701 13.032 12.799 1.00 64.88 89 ASN A N 1
ATOM 710 C CA . ASN A 1 89 ? -6.232 14.336 13.272 1.00 64.88 89 ASN A CA 1
ATOM 711 C C . ASN A 1 89 ? -7.353 15.150 13.921 1.00 64.88 89 ASN A C 1
ATOM 713 O O . ASN A 1 89 ? -8.516 15.029 13.477 1.00 64.88 89 ASN A O 1
#